Protein AF-A0A8T0DH84-F1 (afdb_monomer_lite)

Sequence (172 aa):
MTSEPSDFLNDPIVAAHVESFTDVHCSIFVPDGPVCSDHTEVYSSYQLMLRKLIDEFTGFDENSLEDFVCHHPRLESYETEYTWLQSLWNFDVFYRMMCRRNVELERIAFNLLEKHMSFHARKQASLIQPLATDAISDTVVEEQQHEVDVTEHASSSQRSQLGAVSFLLISE

Radius of gyration: 35.29 Å; chains: 1; bounding box: 49×52×104 Å

Secondary structure (DSSP, 8-state):
----HHHHHT-HHHHHHHHHHHHHHGGG--TT----HHHHHHHHHHHHHHHHHHHHHH---HHHHHHHHHT-TTTTSTTSTTHHHHHTT-HHHHHHHHHHHHHHHHHHHHHHHHHHHHHHHHHHHHHHSSSSSSS-------------------------------------

Structure (mmCIF, N/CA/C/O backbone):
data_AF-A0A8T0DH84-F1
#
_entry.id   AF-A0A8T0DH84-F1
#
loop_
_atom_site.group_PDB
_atom_site.id
_atom_site.type_symbol
_atom_site.label_atom_id
_atom_site.label_alt_id
_atom_site.label_comp_id
_atom_site.label_asym_id
_atom_site.label_entity_id
_atom_site.label_seq_id
_atom_site.pdbx_PDB_ins_code
_atom_site.Cartn_x
_atom_site.Cartn_y
_atom_site.Cartn_z
_atom_site.occupancy
_atom_site.B_iso_or_equiv
_atom_site.auth_seq_id
_atom_site.auth_comp_id
_atom_site.auth_asym_id
_atom_site.auth_atom_id
_atom_site.pdbx_PDB_model_num
ATOM 1 N N . MET A 1 1 ? 24.061 10.761 -8.230 1.00 42.19 1 MET A N 1
ATOM 2 C CA . MET A 1 1 ? 25.115 9.815 -7.792 1.00 42.19 1 MET A CA 1
ATOM 3 C C . MET A 1 1 ? 24.556 8.427 -8.019 1.00 42.19 1 MET 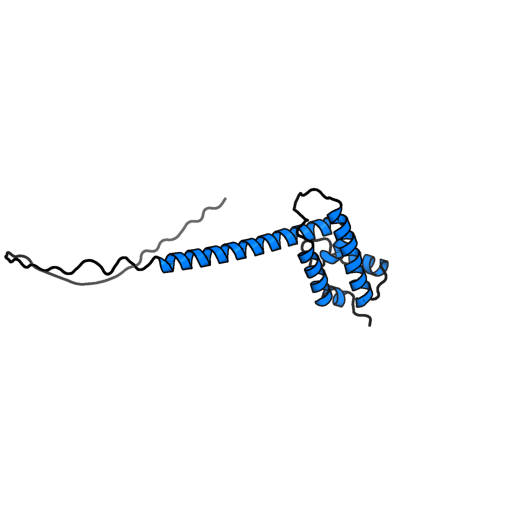A C 1
ATOM 5 O O . MET A 1 1 ? 23.360 8.284 -7.836 1.00 42.19 1 MET A O 1
ATOM 9 N N . THR A 1 2 ? 25.354 7.448 -8.435 1.00 47.78 2 THR A N 1
ATOM 10 C CA . THR A 1 2 ? 24.892 6.055 -8.528 1.00 47.78 2 THR A CA 1
ATOM 11 C C . THR A 1 2 ? 25.100 5.374 -7.179 1.00 47.78 2 THR A C 1
ATOM 13 O O . THR A 1 2 ? 26.203 4.908 -6.890 1.00 47.78 2 THR A O 1
ATOM 16 N N . SER A 1 3 ? 24.063 5.389 -6.347 1.00 58.91 3 SER A N 1
ATOM 17 C CA . SER A 1 3 ? 23.867 4.431 -5.253 1.00 58.91 3 SER A CA 1
ATOM 18 C C . SER A 1 3 ? 23.801 3.007 -5.818 1.00 58.91 3 SER A C 1
ATOM 20 O O . SER A 1 3 ? 23.474 2.815 -6.993 1.00 58.91 3 SER A O 1
ATOM 22 N N . GLU A 1 4 ? 24.083 1.998 -4.997 1.00 65.12 4 GLU A N 1
ATOM 23 C CA . GLU A 1 4 ? 23.717 0.628 -5.360 1.00 65.12 4 GLU A CA 1
ATOM 24 C C . GLU A 1 4 ? 22.187 0.461 -5.233 1.00 65.12 4 GLU A C 1
ATOM 26 O O . GLU A 1 4 ? 21.566 1.122 -4.396 1.00 65.12 4 GLU A O 1
ATOM 31 N N . PRO A 1 5 ? 21.536 -0.423 -6.016 1.00 66.50 5 PRO A N 1
ATOM 32 C CA . PRO A 1 5 ? 20.095 -0.674 -5.885 1.00 66.50 5 PRO A CA 1
ATOM 33 C C . PRO A 1 5 ? 19.655 -1.035 -4.454 1.00 66.50 5 PRO A C 1
ATOM 35 O O . PRO A 1 5 ? 18.545 -0.722 -4.027 1.00 66.50 5 PRO A O 1
ATOM 38 N N . SER A 1 6 ? 20.549 -1.680 -3.699 1.00 69.81 6 SER A N 1
ATOM 39 C CA . SER A 1 6 ? 20.390 -2.008 -2.283 1.00 69.81 6 SER A CA 1
ATOM 40 C C . SER A 1 6 ? 20.275 -0.786 -1.372 1.00 69.81 6 SER A C 1
ATOM 42 O O . SER A 1 6 ? 19.607 -0.889 -0.347 1.00 69.81 6 SER A O 1
ATOM 44 N N . ASP A 1 7 ? 20.866 0.358 -1.727 1.00 77.00 7 ASP A N 1
ATOM 45 C CA . ASP A 1 7 ? 20.743 1.586 -0.935 1.00 77.00 7 ASP A CA 1
ATOM 46 C C . ASP A 1 7 ? 19.298 2.098 -0.995 1.00 77.00 7 ASP A C 1
ATOM 48 O O . ASP A 1 7 ? 18.692 2.356 0.039 1.00 77.00 7 ASP A O 1
ATOM 52 N N . PHE A 1 8 ? 18.708 2.142 -2.199 1.00 77.94 8 PHE A N 1
ATOM 53 C CA . PHE A 1 8 ? 17.304 2.517 -2.415 1.00 77.94 8 PHE A CA 1
ATOM 54 C C . PHE A 1 8 ? 16.332 1.580 -1.684 1.00 77.94 8 PHE A C 1
ATOM 56 O O . PHE A 1 8 ? 15.392 2.042 -1.041 1.00 77.94 8 PHE A O 1
ATOM 63 N N . LEU A 1 9 ? 16.579 0.266 -1.735 1.00 76.94 9 LEU A N 1
ATOM 64 C CA . LEU A 1 9 ? 15.760 -0.733 -1.037 1.00 76.94 9 LEU A CA 1
ATOM 65 C C . LEU A 1 9 ? 15.757 -0.588 0.494 1.00 76.94 9 LEU A C 1
ATOM 67 O O . LEU A 1 9 ? 14.825 -1.067 1.136 1.00 76.94 9 LEU A O 1
ATOM 71 N N . ASN A 1 10 ? 16.786 0.039 1.071 1.00 78.62 10 ASN A N 1
ATOM 72 C CA . ASN A 1 10 ? 16.938 0.241 2.514 1.00 78.62 10 ASN A CA 1
ATOM 73 C C . ASN A 1 10 ? 16.785 1.718 2.926 1.00 78.62 10 ASN A C 1
ATOM 75 O O . ASN A 1 10 ? 17.043 2.060 4.083 1.00 78.62 10 ASN A O 1
ATOM 79 N N . ASP A 1 11 ? 16.385 2.604 2.008 1.00 84.00 11 ASP A N 1
ATOM 80 C CA . ASP A 1 11 ? 16.308 4.032 2.292 1.00 84.00 11 ASP A CA 1
ATOM 81 C C . ASP A 1 11 ? 15.067 4.373 3.153 1.00 84.00 11 ASP A C 1
ATOM 83 O O . ASP A 1 11 ? 13.930 4.047 2.786 1.00 84.00 11 ASP A O 1
ATOM 87 N N . PRO A 1 12 ? 15.242 5.054 4.304 1.00 85.25 12 PRO A N 1
ATOM 88 C CA . PRO A 1 12 ? 14.145 5.335 5.226 1.00 85.25 12 PRO A CA 1
ATOM 89 C C . PRO A 1 12 ? 13.147 6.372 4.691 1.00 85.25 12 PRO A C 1
ATOM 91 O O . PRO A 1 12 ? 12.012 6.411 5.162 1.00 85.25 12 PRO A O 1
ATOM 94 N N . ILE A 1 13 ? 13.530 7.211 3.723 1.00 87.19 13 ILE A N 1
ATOM 95 C CA . ILE A 1 13 ? 12.629 8.160 3.059 1.00 87.19 13 ILE A CA 1
ATOM 96 C C . ILE A 1 13 ? 11.709 7.394 2.107 1.00 87.19 13 ILE A C 1
ATOM 98 O O . ILE A 1 13 ? 10.505 7.653 2.096 1.00 87.19 13 ILE A O 1
ATOM 102 N N . VAL A 1 14 ? 12.246 6.429 1.353 1.00 87.06 14 VAL A N 1
ATOM 103 C CA . VAL A 1 14 ? 11.462 5.555 0.463 1.00 87.06 14 VAL A CA 1
ATOM 104 C C . VAL A 1 14 ? 10.463 4.729 1.275 1.00 87.06 14 VAL A C 1
ATOM 106 O O . VAL A 1 14 ? 9.264 4.765 0.989 1.00 87.06 14 VAL A O 1
ATOM 109 N N . ALA A 1 15 ? 10.927 4.075 2.346 1.00 86.69 15 ALA A N 1
ATOM 110 C CA . ALA A 1 15 ? 10.067 3.324 3.261 1.00 86.69 15 ALA A CA 1
ATOM 111 C C . ALA A 1 15 ? 8.950 4.202 3.858 1.00 86.69 15 ALA A C 1
ATOM 113 O O . ALA A 1 15 ? 7.776 3.846 3.768 1.00 86.69 15 ALA A O 1
ATOM 114 N N . ALA A 1 16 ? 9.281 5.390 4.379 1.00 90.38 16 ALA A N 1
ATOM 115 C CA . ALA A 1 16 ? 8.299 6.294 4.980 1.00 90.38 16 ALA A CA 1
ATOM 116 C C . ALA A 1 16 ? 7.241 6.810 3.983 1.00 90.38 16 ALA A C 1
ATOM 118 O O . ALA A 1 16 ? 6.090 7.012 4.372 1.00 90.38 16 ALA A O 1
ATOM 119 N N . HIS A 1 17 ? 7.586 7.009 2.704 1.00 92.75 17 HIS A N 1
ATOM 120 C CA . HIS A 1 17 ? 6.600 7.373 1.677 1.00 92.75 17 HIS A CA 1
ATOM 121 C C . HIS A 1 17 ? 5.652 6.215 1.353 1.00 92.75 17 HIS A C 1
ATOM 123 O O . HIS A 1 17 ? 4.448 6.440 1.221 1.00 92.75 17 HIS A O 1
ATOM 129 N N . VAL A 1 18 ? 6.170 4.985 1.262 1.00 92.50 18 VAL A N 1
ATOM 130 C CA . VAL A 1 18 ? 5.349 3.782 1.065 1.00 92.50 18 VAL A CA 1
ATOM 131 C C . VAL A 1 18 ? 4.405 3.579 2.251 1.00 92.50 18 VAL A C 1
ATOM 133 O O . VAL A 1 18 ? 3.198 3.485 2.040 1.00 92.50 18 VAL A O 1
ATOM 136 N N . GLU A 1 19 ? 4.918 3.582 3.485 1.00 93.25 19 GLU A N 1
ATOM 137 C CA . GLU A 1 19 ? 4.109 3.431 4.703 1.00 93.25 19 GLU A CA 1
ATOM 138 C C . GLU A 1 19 ? 3.017 4.507 4.789 1.00 93.25 19 GLU A C 1
ATOM 140 O O . GLU A 1 19 ? 1.834 4.178 4.892 1.00 93.25 19 GLU A O 1
ATOM 145 N N . SER A 1 20 ? 3.387 5.785 4.641 1.00 95.88 20 SER A N 1
ATOM 146 C CA . SER A 1 20 ? 2.457 6.923 4.670 1.00 95.88 20 SER A CA 1
ATOM 147 C C . SER A 1 20 ? 1.360 6.819 3.602 1.00 95.88 20 SER A C 1
ATOM 149 O O . SER A 1 20 ? 0.187 7.067 3.890 1.00 95.88 20 SER A O 1
ATOM 151 N N . PHE A 1 21 ? 1.700 6.380 2.383 1.00 97.56 21 PHE A N 1
ATOM 152 C CA . PHE A 1 21 ? 0.702 6.122 1.345 1.00 97.56 21 PHE A CA 1
ATOM 153 C C . PHE A 1 21 ? -0.250 4.988 1.750 1.00 97.56 21 PHE A C 1
ATOM 155 O O . PHE A 1 21 ? -1.467 5.125 1.594 1.00 97.56 21 PHE A O 1
ATOM 162 N N . THR A 1 22 ? 0.273 3.876 2.283 1.00 96.12 22 THR A N 1
ATOM 163 C CA . THR A 1 22 ? -0.582 2.764 2.721 1.00 96.12 22 THR A CA 1
ATOM 164 C C . THR A 1 22 ? -1.519 3.181 3.856 1.00 96.12 22 THR A C 1
ATOM 166 O O . THR A 1 22 ? -2.706 2.878 3.777 1.00 96.12 22 THR A O 1
ATOM 169 N N . ASP A 1 23 ? -1.049 3.956 4.839 1.00 97.00 23 ASP A N 1
ATOM 170 C CA . ASP A 1 23 ? -1.843 4.404 5.994 1.00 97.00 23 ASP A CA 1
ATOM 171 C C . ASP A 1 23 ? -3.015 5.312 5.607 1.00 97.00 23 ASP A C 1
ATOM 173 O O . ASP A 1 23 ? -4.100 5.212 6.181 1.00 97.00 23 ASP A O 1
ATOM 177 N N . VAL A 1 24 ? -2.817 6.193 4.623 1.00 97.94 24 VAL A N 1
ATOM 178 C CA . VAL A 1 24 ? -3.863 7.113 4.148 1.00 97.94 24 VAL A CA 1
ATOM 179 C C . VAL A 1 24 ? -4.935 6.385 3.331 1.00 97.94 24 VAL A C 1
ATOM 181 O O . VAL A 1 24 ? -6.106 6.766 3.381 1.00 97.94 24 VAL A O 1
ATOM 184 N N . HIS A 1 25 ? -4.558 5.345 2.581 1.00 98.12 25 HIS A N 1
ATOM 185 C CA . HIS A 1 25 ? -5.419 4.751 1.554 1.00 98.12 25 HIS A CA 1
ATOM 186 C C . HIS A 1 25 ? -5.910 3.321 1.841 1.00 98.12 25 HIS A C 1
ATOM 188 O O . HIS A 1 25 ? -6.783 2.840 1.119 1.00 98.12 25 HIS A O 1
ATOM 194 N N . CYS A 1 26 ? -5.408 2.618 2.864 1.00 97.25 26 CYS A N 1
ATOM 195 C CA . CYS A 1 26 ? -5.770 1.213 3.104 1.00 97.25 26 CYS A CA 1
ATOM 196 C C . CYS A 1 26 ? -7.223 0.989 3.544 1.00 97.25 26 CYS A C 1
ATOM 198 O O . CYS A 1 26 ? -7.729 -0.115 3.378 1.00 97.25 26 CYS A O 1
ATOM 200 N N . SER A 1 27 ? -7.906 2.006 4.074 1.00 97.31 27 SER A N 1
ATOM 201 C CA . SER A 1 27 ? -9.221 1.881 4.728 1.00 97.31 27 SER A CA 1
ATOM 202 C C . SER A 1 27 ? -10.344 1.310 3.851 1.00 97.31 27 SER A C 1
ATOM 204 O O . SER A 1 27 ? -11.277 0.713 4.385 1.00 97.31 27 SER A O 1
ATOM 206 N N . ILE A 1 28 ? -10.254 1.447 2.523 1.00 97.19 28 ILE A N 1
ATOM 207 C CA . ILE A 1 28 ? -11.220 0.861 1.574 1.00 97.19 28 ILE A CA 1
ATOM 208 C C . ILE A 1 28 ? -10.922 -0.610 1.225 1.00 97.19 28 ILE A C 1
ATOM 210 O O . ILE A 1 28 ? -11.801 -1.310 0.733 1.00 97.19 28 ILE A O 1
ATOM 214 N N . PHE A 1 29 ? -9.701 -1.089 1.485 1.00 97.38 29 PHE A N 1
ATOM 215 C CA . PHE A 1 29 ? -9.234 -2.422 1.100 1.00 97.38 29 PHE A CA 1
ATOM 216 C C . PHE A 1 29 ? -9.575 -3.434 2.198 1.00 97.38 29 PHE A C 1
ATOM 218 O O . PHE A 1 29 ? -8.978 -3.427 3.278 1.00 97.38 29 PHE A O 1
ATOM 225 N N . VAL A 1 30 ? -10.540 -4.311 1.923 1.00 95.44 30 VAL A N 1
ATOM 226 C CA . VAL A 1 30 ? -11.063 -5.298 2.880 1.00 95.44 30 VAL A CA 1
ATOM 227 C C . VAL A 1 30 ? -10.758 -6.715 2.373 1.00 95.44 30 VAL A C 1
ATOM 229 O O . VAL A 1 30 ? -11.019 -6.991 1.200 1.00 95.44 30 VAL A O 1
ATOM 232 N N . PRO A 1 31 ? -10.239 -7.634 3.216 1.00 92.56 31 PRO A N 1
ATOM 233 C CA . PRO A 1 31 ? -10.079 -9.042 2.850 1.00 92.56 31 PRO A CA 1
ATOM 234 C C . PRO A 1 31 ? -11.378 -9.642 2.295 1.00 92.56 31 PRO A C 1
ATOM 236 O O . PRO A 1 31 ? -12.452 -9.412 2.846 1.00 92.56 31 PRO A O 1
ATOM 239 N N . ASP A 1 32 ? -11.269 -10.387 1.193 1.00 89.88 32 ASP A N 1
ATOM 240 C CA . ASP A 1 32 ? -12.390 -10.984 0.446 1.00 89.88 32 ASP A CA 1
ATOM 241 C C . ASP A 1 32 ? -13.479 -9.982 -0.021 1.00 89.88 32 ASP A C 1
ATOM 243 O O . ASP A 1 32 ? -14.581 -10.373 -0.415 1.00 89.88 32 ASP A O 1
ATOM 247 N N . GLY A 1 33 ? -13.169 -8.679 -0.011 1.00 88.88 33 GLY A N 1
ATOM 248 C CA . GLY A 1 33 ? -14.046 -7.604 -0.467 1.00 88.88 33 GLY A CA 1
ATOM 249 C C . GLY A 1 33 ? -14.137 -7.476 -1.999 1.00 88.88 33 GLY A C 1
ATOM 250 O O . GLY A 1 33 ? -13.246 -7.912 -2.731 1.00 88.88 33 GLY A O 1
ATOM 251 N N . PRO A 1 34 ? -15.211 -6.857 -2.526 1.00 91.75 34 PRO A N 1
ATOM 252 C CA . PRO A 1 34 ? -15.372 -6.644 -3.961 1.00 91.75 34 PRO A CA 1
ATOM 253 C C . PRO A 1 34 ? -14.441 -5.535 -4.477 1.00 91.75 34 PRO A C 1
ATOM 255 O O . PRO A 1 34 ? -14.457 -4.406 -3.984 1.00 91.75 34 PRO A O 1
ATOM 258 N N . VAL A 1 35 ? -13.681 -5.820 -5.537 1.00 94.31 35 VAL A N 1
ATOM 259 C CA . VAL A 1 35 ? -12.815 -4.824 -6.186 1.00 94.31 35 VAL A CA 1
ATOM 260 C C . VAL A 1 35 ? -13.655 -3.831 -7.004 1.00 94.31 35 VAL A C 1
ATOM 262 O O . VAL A 1 35 ? -14.105 -4.138 -8.106 1.00 94.31 35 VAL A O 1
ATOM 265 N N . CYS A 1 36 ? -13.863 -2.626 -6.466 1.00 93.38 36 CYS A N 1
ATOM 266 C CA . CYS A 1 36 ? -14.404 -1.468 -7.189 1.00 93.38 36 CYS A CA 1
ATOM 267 C C . CYS A 1 36 ? -13.317 -0.620 -7.889 1.00 93.38 36 CYS A C 1
ATOM 269 O O . CYS A 1 36 ? -12.118 -0.848 -7.704 1.00 93.38 36 CYS A O 1
ATOM 271 N N . SER A 1 37 ? -13.766 0.389 -8.648 1.00 95.75 37 SER A N 1
ATOM 272 C CA . SER A 1 37 ? -12.971 1.446 -9.301 1.00 95.75 37 SER A CA 1
ATOM 273 C C . SER A 1 37 ? -11.906 2.063 -8.401 1.00 95.75 37 SER A C 1
ATOM 275 O O . SER A 1 37 ? -10.754 2.210 -8.802 1.00 95.75 37 SER A O 1
ATOM 277 N N . ASP A 1 38 ? -12.282 2.384 -7.172 1.00 97.38 38 ASP A N 1
ATOM 278 C CA . ASP A 1 38 ? -11.537 3.254 -6.268 1.00 97.38 38 ASP A CA 1
ATOM 279 C C . ASP A 1 38 ? -10.188 2.614 -5.892 1.00 97.38 38 ASP A C 1
ATOM 281 O O . ASP A 1 38 ? -9.158 3.285 -5.844 1.00 97.38 38 ASP A O 1
ATOM 285 N N . HIS A 1 39 ? -10.149 1.282 -5.760 1.00 97.69 39 HIS A N 1
ATOM 286 C CA . HIS A 1 39 ? -8.906 0.526 -5.578 1.00 97.69 39 HIS A CA 1
ATOM 287 C C . HIS A 1 39 ? -7.942 0.673 -6.763 1.00 97.69 39 HIS A C 1
ATOM 289 O O . HIS A 1 39 ? -6.728 0.682 -6.568 1.00 97.69 39 HIS A O 1
ATOM 295 N N . THR A 1 40 ? -8.463 0.777 -7.991 1.00 96.44 40 THR A N 1
ATOM 296 C CA . THR A 1 40 ? -7.655 0.929 -9.213 1.00 96.44 40 THR A CA 1
ATOM 297 C C . THR A 1 40 ? -7.168 2.367 -9.409 1.00 96.44 40 THR A C 1
ATOM 299 O O . THR A 1 40 ? -6.061 2.572 -9.907 1.00 96.44 40 THR A O 1
ATOM 302 N N . GLU A 1 41 ? -7.920 3.364 -8.933 1.00 98.00 41 GLU A N 1
ATOM 303 C CA . GLU A 1 41 ? -7.476 4.765 -8.883 1.00 98.00 41 GLU A CA 1
ATOM 304 C C . GLU A 1 41 ? -6.366 4.965 -7.840 1.00 98.00 41 GLU A C 1
ATOM 306 O O . GLU A 1 41 ? -5.328 5.570 -8.130 1.00 98.00 41 GLU A O 1
ATOM 311 N N . VAL A 1 42 ? -6.529 4.380 -6.646 1.00 98.38 42 VAL A N 1
ATOM 312 C CA . VAL A 1 42 ? -5.476 4.337 -5.622 1.00 98.38 42 VAL A CA 1
ATOM 313 C C . VAL A 1 42 ? -4.258 3.558 -6.130 1.00 98.38 42 VAL A C 1
ATOM 315 O O . VAL A 1 42 ? -3.136 4.019 -5.937 1.00 98.38 42 VAL A O 1
ATOM 318 N N . TYR A 1 43 ? -4.437 2.436 -6.836 1.00 98.06 43 TYR A N 1
ATOM 319 C CA . TYR A 1 43 ? -3.314 1.689 -7.413 1.00 98.06 43 TYR A CA 1
ATOM 320 C C . TYR A 1 43 ? -2.550 2.498 -8.468 1.00 98.06 43 TYR A C 1
ATOM 322 O O . TYR A 1 43 ? -1.329 2.602 -8.397 1.00 98.06 43 TYR A O 1
ATOM 330 N N . SER A 1 44 ? -3.258 3.161 -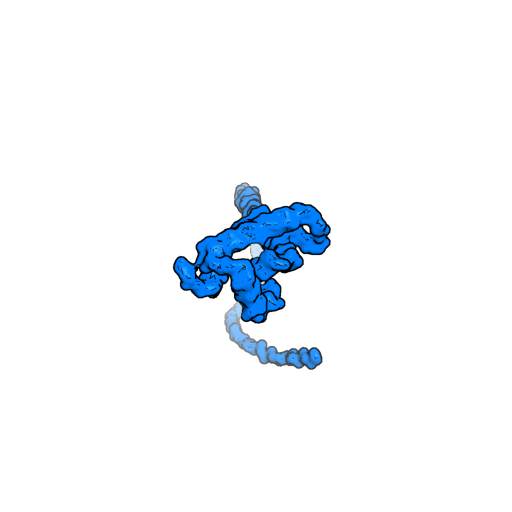9.384 1.00 97.50 44 SER A N 1
ATOM 331 C CA . SER A 1 44 ? -2.646 4.051 -10.384 1.00 97.50 44 SER A CA 1
ATOM 332 C C . SER A 1 44 ? -1.842 5.179 -9.717 1.00 97.50 44 SER A C 1
ATOM 334 O O . SER A 1 44 ? -0.746 5.533 -10.156 1.00 97.50 44 SER A O 1
ATOM 336 N N . SER A 1 45 ? -2.364 5.711 -8.606 1.00 97.94 45 SER A N 1
ATOM 337 C CA . SER A 1 45 ? -1.700 6.731 -7.786 1.00 97.94 45 SER A CA 1
ATOM 338 C C . SER A 1 45 ? -0.459 6.185 -7.066 1.00 97.94 45 SER A C 1
ATOM 340 O O . SER A 1 45 ? 0.564 6.866 -7.015 1.00 97.94 45 SER A O 1
ATOM 342 N N . TYR A 1 46 ? -0.520 4.946 -6.567 1.00 97.00 46 TYR A N 1
ATOM 343 C CA . TYR A 1 46 ? 0.605 4.238 -5.954 1.00 97.00 46 TYR A CA 1
ATOM 344 C C . TYR A 1 46 ? 1.740 3.995 -6.956 1.00 97.00 46 TYR A C 1
ATOM 346 O O . TYR A 1 46 ? 2.890 4.332 -6.675 1.00 97.00 46 TYR A O 1
ATOM 354 N N . GLN A 1 47 ? 1.421 3.478 -8.149 1.00 94.12 47 GLN A N 1
ATOM 355 C CA . GLN A 1 47 ? 2.404 3.244 -9.210 1.00 94.12 47 GLN A CA 1
ATOM 356 C C . GLN A 1 47 ? 3.114 4.548 -9.608 1.00 94.12 47 GLN A C 1
ATOM 358 O O . GLN A 1 47 ? 4.337 4.569 -9.744 1.00 94.12 47 GLN A O 1
ATOM 363 N N . LEU A 1 48 ? 2.368 5.653 -9.743 1.00 94.12 48 LEU A N 1
ATOM 364 C CA . LEU A 1 48 ? 2.922 6.974 -10.062 1.00 94.12 48 LEU A CA 1
ATOM 365 C C . LEU A 1 48 ? 3.784 7.558 -8.929 1.00 94.12 48 LEU A C 1
ATOM 367 O O . LEU A 1 48 ? 4.771 8.237 -9.207 1.00 94.12 48 LEU A O 1
ATOM 371 N N . MET A 1 49 ? 3.411 7.325 -7.669 1.00 94.56 49 MET A N 1
ATOM 372 C CA . MET A 1 49 ? 4.196 7.728 -6.499 1.00 94.56 49 MET A CA 1
ATOM 373 C C . MET A 1 49 ? 5.527 6.973 -6.459 1.00 94.56 49 MET A C 1
ATOM 375 O O . MET A 1 49 ? 6.583 7.599 -6.380 1.00 94.56 49 MET A O 1
ATOM 379 N N . LEU A 1 50 ? 5.487 5.644 -6.594 1.00 90.12 50 LEU A N 1
ATOM 380 C CA . LEU A 1 50 ? 6.678 4.818 -6.447 1.00 90.12 50 LEU A CA 1
ATOM 381 C C . LEU A 1 50 ? 7.673 5.031 -7.594 1.00 90.12 50 LEU A C 1
ATOM 383 O O . LEU A 1 50 ? 8.867 5.163 -7.337 1.00 90.12 50 LEU A O 1
ATOM 387 N N . ARG A 1 51 ? 7.188 5.149 -8.840 1.00 87.81 51 ARG A N 1
ATOM 388 C CA . ARG A 1 51 ? 8.028 5.455 -10.014 1.00 87.81 51 ARG A CA 1
ATOM 389 C C . ARG A 1 51 ? 8.835 6.739 -9.828 1.00 87.81 51 ARG A C 1
ATOM 391 O O . ARG A 1 51 ? 10.028 6.726 -10.080 1.00 87.81 51 ARG A O 1
ATOM 398 N N . LYS A 1 52 ? 8.237 7.800 -9.277 1.00 88.25 52 LYS A N 1
ATOM 399 C CA . LYS A 1 52 ? 8.968 9.045 -8.978 1.00 88.25 52 LYS A CA 1
ATOM 400 C C . LYS A 1 52 ? 10.076 8.850 -7.947 1.00 88.25 52 LYS A C 1
ATOM 402 O O . LYS A 1 52 ? 11.165 9.369 -8.146 1.00 88.25 52 LYS A O 1
ATOM 407 N N . LEU A 1 53 ? 9.830 8.084 -6.879 1.00 86.94 53 LEU A N 1
ATOM 408 C CA . LEU A 1 53 ? 10.879 7.768 -5.900 1.00 86.94 53 LEU A CA 1
ATOM 409 C C . LEU A 1 53 ? 12.029 6.986 -6.549 1.00 86.94 53 LEU A C 1
ATOM 411 O O . LEU A 1 53 ? 13.189 7.266 -6.270 1.00 86.94 53 LEU A O 1
ATOM 415 N N . ILE A 1 54 ? 11.721 6.044 -7.442 1.00 82.69 54 ILE A N 1
ATOM 416 C CA . ILE A 1 54 ? 12.727 5.298 -8.207 1.00 82.69 54 ILE A CA 1
ATOM 417 C C . ILE A 1 54 ? 13.533 6.245 -9.108 1.00 82.69 54 ILE A C 1
ATOM 419 O O . ILE A 1 54 ? 14.764 6.250 -9.027 1.00 82.69 54 ILE A O 1
ATOM 423 N N . ASP A 1 55 ? 12.858 7.068 -9.916 1.00 82.44 55 ASP A N 1
ATOM 424 C CA . ASP A 1 55 ? 13.473 8.038 -10.831 1.00 82.44 55 ASP A CA 1
ATOM 425 C C . ASP A 1 55 ? 14.403 9.009 -10.073 1.00 82.44 55 ASP A C 1
ATOM 427 O O . ASP A 1 55 ? 15.535 9.251 -10.495 1.00 82.44 55 ASP A O 1
ATOM 431 N N . GLU A 1 56 ? 13.943 9.538 -8.932 1.00 82.62 56 GLU A N 1
ATOM 432 C CA . GLU A 1 56 ? 14.660 10.524 -8.111 1.00 82.62 56 GLU A CA 1
ATOM 433 C C . GLU A 1 56 ? 15.874 9.936 -7.369 1.00 82.62 56 GLU A C 1
ATOM 435 O O . GLU A 1 56 ? 16.909 10.603 -7.281 1.00 82.62 56 GLU A O 1
ATOM 440 N N . PHE A 1 57 ? 15.782 8.706 -6.847 1.00 73.19 57 PHE A N 1
ATOM 441 C CA . PHE A 1 57 ? 16.860 8.087 -6.061 1.00 73.19 57 PHE A CA 1
ATOM 442 C C . PHE A 1 57 ? 17.877 7.303 -6.893 1.00 73.19 57 PHE A C 1
ATOM 444 O O . PHE A 1 57 ? 19.051 7.253 -6.522 1.00 73.19 57 PHE A O 1
ATOM 451 N N . THR A 1 58 ? 17.444 6.654 -7.977 1.00 70.81 58 THR A N 1
ATOM 452 C CA . THR A 1 58 ? 18.282 5.694 -8.719 1.00 70.81 58 THR A CA 1
ATOM 453 C C . THR A 1 58 ? 18.709 6.200 -10.092 1.00 70.81 58 THR A C 1
ATOM 455 O O . THR A 1 58 ? 19.824 5.918 -10.532 1.00 70.81 58 THR A O 1
ATOM 458 N N . GLY A 1 59 ? 17.838 6.948 -10.778 1.00 68.94 59 GLY A N 1
ATOM 459 C CA . GLY A 1 59 ? 18.005 7.261 -12.196 1.00 68.94 59 GLY A CA 1
ATOM 460 C C . GLY A 1 59 ? 17.986 6.032 -13.120 1.00 68.94 59 GLY A C 1
ATOM 461 O O . GLY A 1 59 ? 18.509 6.124 -14.232 1.00 68.94 59 GLY A O 1
ATOM 462 N N . PHE A 1 60 ?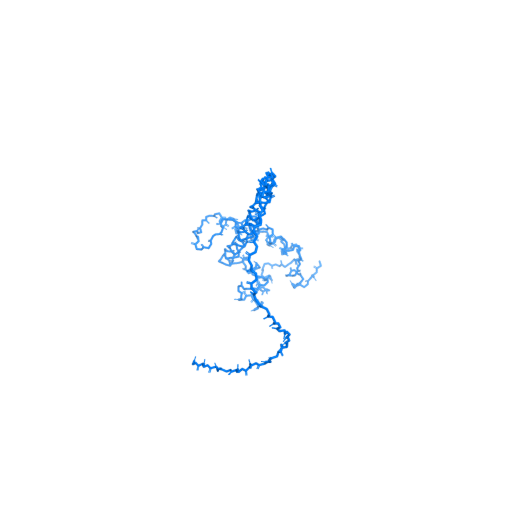 17.441 4.890 -12.678 1.00 69.38 60 PHE A N 1
ATOM 463 C CA . PHE A 1 60 ? 17.210 3.732 -13.545 1.00 69.38 60 PHE A CA 1
ATOM 464 C C . PHE A 1 60 ? 16.123 4.025 -14.581 1.00 69.38 60 PHE A C 1
ATOM 466 O O . PHE A 1 60 ? 15.188 4.778 -14.321 1.00 69.38 60 PHE A O 1
ATOM 473 N N . ASP A 1 61 ? 16.220 3.383 -15.747 1.00 69.94 61 ASP A N 1
ATOM 474 C CA . ASP A 1 61 ? 15.060 3.232 -16.621 1.00 69.94 61 ASP A CA 1
ATOM 475 C C . ASP A 1 61 ? 14.150 2.087 -16.142 1.00 69.94 61 ASP A C 1
ATOM 477 O O . ASP A 1 61 ? 14.544 1.223 -15.356 1.00 69.94 61 ASP A O 1
ATOM 481 N N . GLU A 1 62 ? 12.907 2.095 -16.624 1.00 65.50 62 GLU A N 1
ATOM 482 C CA . GLU A 1 62 ? 11.862 1.145 -16.227 1.00 65.50 62 GLU A CA 1
ATOM 483 C C . GLU A 1 62 ? 12.271 -0.322 -16.444 1.00 65.50 62 GLU A C 1
ATOM 485 O O . GLU A 1 62 ? 11.991 -1.162 -15.591 1.00 65.50 62 GLU A O 1
ATOM 490 N N . ASN A 1 63 ? 13.006 -0.616 -17.524 1.00 70.25 63 ASN A N 1
ATOM 491 C CA . ASN A 1 63 ? 13.483 -1.971 -17.815 1.00 70.25 63 ASN A CA 1
ATOM 492 C C . ASN A 1 63 ? 14.550 -2.405 -16.803 1.00 70.25 63 ASN A C 1
ATOM 494 O O . ASN A 1 63 ? 14.501 -3.520 -16.301 1.00 70.25 63 ASN A O 1
ATOM 498 N N . SER A 1 64 ? 15.491 -1.513 -16.477 1.00 71.81 64 SER A N 1
ATOM 499 C CA . SER A 1 64 ? 16.569 -1.770 -15.514 1.00 71.81 64 SER A CA 1
ATOM 500 C C . SER A 1 64 ? 16.030 -2.054 -14.108 1.00 71.81 64 SER A C 1
ATOM 502 O O . SER A 1 64 ? 16.590 -2.876 -13.380 1.00 71.81 64 SER A O 1
ATOM 504 N N . LEU A 1 65 ? 14.927 -1.401 -13.730 1.00 71.19 65 LEU A N 1
ATOM 505 C CA . LEU A 1 65 ? 14.216 -1.678 -12.485 1.00 71.19 65 LEU A CA 1
ATOM 506 C C . LEU A 1 65 ? 13.458 -3.015 -12.535 1.00 71.19 65 LEU A C 1
ATOM 508 O O . LEU A 1 65 ? 13.543 -3.789 -11.582 1.00 71.19 65 LEU A O 1
ATOM 512 N N . GLU A 1 66 ? 12.719 -3.290 -13.613 1.00 71.56 66 GLU A N 1
ATOM 513 C CA . GLU A 1 66 ? 11.977 -4.547 -13.771 1.00 71.56 66 GLU A CA 1
ATOM 514 C C . GLU A 1 66 ? 12.933 -5.750 -13.774 1.00 71.56 66 GLU A C 1
ATOM 516 O O . GLU A 1 66 ? 12.728 -6.694 -13.011 1.00 71.56 66 GLU A O 1
ATOM 521 N N . ASP A 1 67 ? 14.053 -5.665 -14.501 1.00 71.44 67 ASP A N 1
ATOM 522 C CA . ASP A 1 67 ? 15.133 -6.654 -14.450 1.00 71.44 67 ASP A CA 1
ATOM 523 C C . ASP A 1 67 ? 15.706 -6.795 -13.034 1.00 71.44 67 ASP A C 1
ATOM 525 O O . ASP A 1 67 ? 15.869 -7.920 -12.560 1.00 71.44 67 ASP A O 1
ATOM 529 N N . PHE A 1 68 ? 15.994 -5.695 -12.329 1.00 71.38 68 PHE A N 1
ATOM 530 C CA . PHE A 1 68 ? 16.516 -5.751 -10.958 1.00 71.38 68 PHE A CA 1
ATOM 531 C C . PHE A 1 68 ? 15.572 -6.507 -10.010 1.00 71.38 68 PHE A C 1
ATOM 533 O O . PHE A 1 68 ? 16.028 -7.340 -9.221 1.00 71.38 68 PHE A O 1
ATOM 540 N N . VAL A 1 69 ? 14.267 -6.251 -10.118 1.00 67.31 69 VAL A N 1
ATOM 541 C CA . VAL A 1 69 ? 13.210 -6.894 -9.328 1.00 67.31 69 VAL A CA 1
ATOM 542 C C . VAL A 1 69 ? 13.070 -8.368 -9.708 1.00 67.31 69 VAL A C 1
ATOM 544 O O . VAL A 1 69 ? 13.202 -9.234 -8.842 1.00 67.31 69 VAL A O 1
ATOM 547 N N . CYS A 1 70 ? 12.893 -8.689 -10.990 1.00 66.25 70 CYS A N 1
ATOM 548 C CA . CYS A 1 70 ? 12.749 -10.068 -11.463 1.00 66.25 70 CYS A CA 1
ATOM 549 C C . CYS A 1 70 ? 13.983 -10.941 -11.176 1.00 66.25 70 CYS A C 1
ATOM 551 O O . CYS A 1 70 ? 13.837 -12.134 -10.911 1.00 66.25 70 CYS A O 1
ATOM 553 N N . HIS A 1 71 ? 15.188 -10.364 -11.158 1.00 65.44 71 HIS A N 1
ATOM 554 C CA . HIS A 1 71 ? 16.428 -11.077 -10.834 1.00 65.44 71 HIS A CA 1
ATOM 555 C C . HIS A 1 71 ? 16.780 -11.085 -9.333 1.00 65.44 71 HIS A C 1
ATOM 557 O O . HIS A 1 71 ? 17.841 -11.593 -8.963 1.00 65.44 71 HIS A O 1
ATOM 563 N N . HIS A 1 72 ? 15.898 -10.601 -8.448 1.00 63.88 72 HIS A N 1
ATOM 564 C CA . HIS A 1 72 ? 16.002 -10.806 -6.999 1.00 63.88 72 HIS A CA 1
ATOM 565 C C . HIS A 1 72 ? 15.098 -11.970 -6.541 1.00 63.88 72 HIS A C 1
ATOM 567 O O . HIS A 1 72 ? 13.969 -11.747 -6.106 1.00 63.88 72 HIS A O 1
ATOM 573 N N . PRO A 1 73 ? 15.581 -13.233 -6.509 1.00 49.69 73 PRO A N 1
ATOM 574 C CA . PRO A 1 73 ? 14.768 -14.407 -6.146 1.00 49.69 73 PRO A CA 1
ATOM 575 C C . PRO A 1 73 ? 14.311 -14.437 -4.675 1.00 49.69 73 PRO A C 1
ATOM 577 O O . PRO A 1 73 ? 13.663 -15.383 -4.237 1.00 49.69 73 PRO A O 1
ATOM 580 N N . ARG A 1 74 ? 14.623 -13.400 -3.886 1.00 50.75 74 ARG A N 1
ATOM 581 C CA . ARG A 1 74 ? 14.013 -13.175 -2.570 1.00 50.75 74 ARG A CA 1
ATOM 582 C C . ARG A 1 74 ? 12.588 -12.618 -2.656 1.00 50.75 74 ARG A C 1
ATOM 584 O O . ARG A 1 74 ? 11.966 -12.498 -1.613 1.00 50.75 74 ARG A O 1
ATOM 591 N N . LEU A 1 75 ? 12.068 -12.280 -3.839 1.00 50.62 75 LEU A N 1
ATOM 592 C CA . LEU A 1 75 ? 10.752 -11.647 -3.987 1.00 50.62 75 LEU A CA 1
ATOM 593 C C . LEU A 1 75 ? 9.566 -12.621 -4.120 1.00 50.62 75 LEU A C 1
ATOM 595 O O . LEU A 1 75 ? 8.427 -12.192 -3.999 1.00 50.62 75 LEU A O 1
ATOM 599 N N . GLU A 1 76 ? 9.783 -13.928 -4.298 1.00 41.66 76 GLU A N 1
ATOM 600 C CA . GLU A 1 76 ? 8.668 -14.891 -4.426 1.00 41.66 76 GLU A CA 1
ATOM 601 C C . GLU A 1 76 ? 7.928 -15.179 -3.100 1.00 41.66 76 GLU A C 1
ATOM 603 O O . GLU A 1 76 ? 6.891 -15.842 -3.099 1.00 41.66 76 GLU A O 1
ATOM 608 N N . SER A 1 77 ? 8.422 -14.670 -1.962 1.00 49.38 77 SER A N 1
ATOM 609 C CA . SER A 1 77 ? 7.717 -14.737 -0.676 1.00 49.38 77 SER A CA 1
ATOM 610 C C . SER A 1 77 ? 6.964 -13.439 -0.366 1.00 49.38 77 SER A C 1
ATOM 612 O O . SER A 1 77 ? 7.552 -12.358 -0.274 1.00 49.38 77 SER A O 1
ATOM 614 N N . TYR A 1 78 ? 5.665 -13.578 -0.084 1.00 49.00 78 TYR A N 1
ATOM 615 C CA . TYR A 1 78 ? 4.764 -12.513 0.383 1.00 49.00 78 TYR A CA 1
ATOM 616 C C . TYR A 1 78 ? 5.059 -12.009 1.817 1.00 49.00 78 TYR A C 1
ATOM 618 O O . TYR A 1 78 ? 4.307 -11.199 2.364 1.00 49.00 78 TYR A O 1
ATOM 626 N N . GLU A 1 79 ? 6.129 -12.498 2.450 1.00 50.28 79 GLU A N 1
ATOM 627 C CA . GLU A 1 79 ? 6.598 -12.068 3.774 1.00 50.28 79 GLU A CA 1
ATOM 628 C C . GLU A 1 79 ? 7.856 -11.182 3.703 1.00 50.28 79 GLU A C 1
ATOM 630 O O . GLU A 1 79 ? 8.487 -10.918 4.724 1.00 50.28 79 GLU A O 1
ATOM 635 N N . THR A 1 80 ? 8.250 -10.733 2.508 1.00 58.25 80 THR A N 1
ATOM 636 C CA . THR A 1 80 ? 9.550 -10.084 2.280 1.00 58.25 80 THR A CA 1
ATOM 637 C C . THR A 1 80 ? 9.508 -8.560 2.377 1.00 58.25 80 THR A C 1
ATOM 639 O O . THR A 1 80 ? 8.512 -7.915 2.042 1.00 58.25 80 THR A O 1
ATOM 642 N N . GLU A 1 81 ? 10.639 -7.981 2.792 1.00 64.56 81 GLU A N 1
ATOM 643 C CA . GLU A 1 81 ? 10.867 -6.541 3.033 1.00 64.56 81 GLU A CA 1
ATOM 64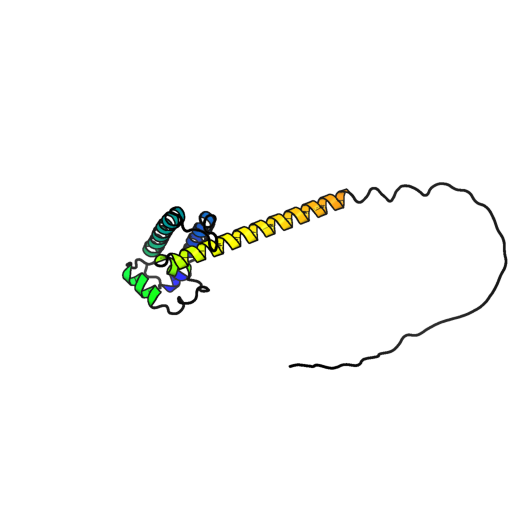4 C C . GLU A 1 81 ? 10.563 -5.649 1.813 1.00 64.56 81 GLU A C 1
ATOM 646 O O . GLU A 1 81 ? 10.349 -4.449 1.956 1.00 64.56 81 GLU A O 1
ATOM 651 N N . TYR A 1 82 ? 10.484 -6.242 0.618 1.00 75.31 82 TYR A N 1
ATOM 652 C CA . TYR A 1 82 ? 10.294 -5.565 -0.667 1.00 75.31 82 TYR A CA 1
ATOM 653 C C . TYR A 1 82 ? 8.953 -5.917 -1.342 1.00 75.31 82 TYR A C 1
ATOM 655 O O . TYR A 1 82 ? 8.785 -5.705 -2.544 1.00 75.31 82 TYR A O 1
ATOM 663 N N . THR A 1 83 ? 7.979 -6.439 -0.583 1.00 81.38 83 THR A N 1
ATOM 664 C CA . THR A 1 83 ? 6.609 -6.728 -1.070 1.00 81.38 83 THR A CA 1
ATOM 665 C C . THR A 1 83 ? 5.947 -5.488 -1.695 1.00 81.38 83 THR A C 1
ATOM 667 O O . THR A 1 83 ? 5.189 -5.599 -2.658 1.00 81.38 83 THR A O 1
ATOM 670 N N . TRP A 1 84 ? 6.289 -4.290 -1.207 1.00 87.81 84 TRP A N 1
ATOM 671 C CA . TRP A 1 84 ? 5.871 -3.019 -1.800 1.00 87.81 84 TRP A CA 1
ATOM 672 C C . TRP A 1 84 ? 6.375 -2.856 -3.240 1.00 87.81 84 TRP A C 1
ATOM 674 O O . TRP A 1 84 ? 5.578 -2.588 -4.136 1.00 87.81 84 TRP A O 1
ATOM 684 N N . LEU A 1 85 ? 7.662 -3.105 -3.499 1.00 86.50 85 LEU A N 1
ATOM 685 C CA . LEU A 1 85 ? 8.248 -2.937 -4.828 1.00 86.50 85 LEU A CA 1
ATOM 686 C C . LEU A 1 85 ? 7.660 -3.932 -5.837 1.00 86.50 85 LEU A C 1
ATOM 688 O O . LEU A 1 85 ? 7.312 -3.536 -6.943 1.00 86.50 85 LEU A O 1
ATOM 692 N N . GLN A 1 86 ? 7.439 -5.189 -5.436 1.00 83.25 86 GLN A N 1
ATOM 693 C CA . GLN A 1 86 ? 6.724 -6.183 -6.259 1.00 83.25 86 GLN A CA 1
ATOM 694 C C . GLN A 1 86 ? 5.332 -5.694 -6.687 1.00 83.25 86 GLN A C 1
ATOM 696 O O . GLN A 1 86 ? 4.875 -5.955 -7.802 1.00 83.25 86 GLN A O 1
ATOM 701 N N . SER A 1 87 ? 4.642 -4.986 -5.789 1.00 89.50 87 SER A N 1
ATOM 702 C CA . SER A 1 87 ? 3.268 -4.543 -6.007 1.00 89.50 87 SER A CA 1
ATOM 703 C C . SER A 1 87 ? 3.135 -3.522 -7.147 1.00 89.50 87 SER A C 1
ATOM 705 O O . SER A 1 87 ? 2.068 -3.427 -7.750 1.00 89.50 87 SER A O 1
ATOM 707 N N . LEU A 1 88 ? 4.228 -2.850 -7.539 1.00 89.62 88 LEU A N 1
ATOM 708 C CA . LEU A 1 88 ? 4.287 -1.916 -8.672 1.00 89.62 88 LEU A CA 1
ATOM 709 C C . LEU A 1 88 ? 3.786 -2.518 -9.999 1.00 89.62 88 LEU A C 1
ATOM 711 O O . LEU A 1 88 ? 3.167 -1.797 -10.781 1.00 89.62 88 LEU A O 1
ATOM 715 N N . TRP A 1 89 ? 3.985 -3.821 -10.225 1.00 87.75 89 TRP A N 1
ATOM 716 C CA . TRP A 1 89 ? 3.499 -4.544 -11.415 1.00 87.75 89 TRP A CA 1
ATOM 717 C C . TRP A 1 89 ? 2.364 -5.538 -11.116 1.00 87.75 89 TRP A C 1
ATOM 719 O O . TRP A 1 89 ? 1.794 -6.113 -12.042 1.00 87.75 89 TRP A O 1
ATOM 729 N N . ASN A 1 90 ? 2.030 -5.776 -9.841 1.00 88.69 90 ASN A N 1
ATOM 730 C CA . ASN A 1 90 ? 1.062 -6.797 -9.444 1.00 88.69 90 ASN A CA 1
ATOM 731 C C . ASN A 1 90 ? -0.034 -6.241 -8.516 1.00 88.69 90 ASN A C 1
ATOM 733 O O . ASN A 1 90 ? 0.171 -6.059 -7.312 1.00 88.69 90 ASN A O 1
ATOM 737 N N . PHE A 1 91 ? -1.230 -6.038 -9.081 1.00 93.31 91 PHE A N 1
ATOM 738 C CA . PHE A 1 91 ? -2.400 -5.548 -8.347 1.00 93.31 91 PHE A CA 1
ATOM 739 C C . PHE A 1 91 ? -2.838 -6.484 -7.210 1.00 93.31 91 PHE A C 1
ATOM 741 O O . PHE A 1 91 ? -3.232 -5.996 -6.157 1.00 93.31 91 PHE A O 1
ATOM 748 N N . ASP A 1 92 ? -2.719 -7.807 -7.353 1.00 91.44 92 ASP A N 1
ATOM 749 C CA . ASP A 1 92 ? -3.116 -8.744 -6.292 1.00 91.44 92 ASP A CA 1
ATOM 750 C C . ASP A 1 92 ? -2.151 -8.700 -5.098 1.00 91.44 92 ASP A C 1
ATOM 752 O O . ASP A 1 92 ? -2.553 -8.953 -3.961 1.00 91.44 92 ASP A O 1
ATOM 756 N N . VAL A 1 93 ? -0.868 -8.398 -5.327 1.00 90.56 93 VAL A N 1
ATOM 757 C CA . VAL A 1 93 ? 0.105 -8.123 -4.255 1.00 90.56 93 VAL A CA 1
ATOM 758 C C . VAL A 1 93 ? -0.211 -6.781 -3.598 1.00 90.56 93 VAL A C 1
ATOM 760 O O . VAL A 1 93 ? -0.278 -6.712 -2.371 1.00 90.56 93 VAL A O 1
ATOM 763 N N . PHE A 1 94 ? -0.494 -5.745 -4.393 1.00 94.56 94 PHE A N 1
ATOM 764 C CA . PHE A 1 94 ? -0.898 -4.430 -3.890 1.00 94.56 94 PHE A CA 1
ATOM 765 C C . PHE A 1 94 ? -2.162 -4.507 -3.021 1.00 94.56 94 PHE A C 1
ATOM 767 O O . PHE A 1 94 ? -2.154 -4.068 -1.873 1.00 94.56 94 PHE A O 1
ATOM 774 N N . TYR A 1 95 ? -3.226 -5.139 -3.519 1.00 95.44 95 TYR A N 1
ATOM 775 C CA . TYR A 1 95 ? -4.497 -5.285 -2.812 1.00 95.44 95 TYR A CA 1
ATOM 776 C C . TYR A 1 95 ? -4.314 -6.012 -1.473 1.00 95.44 95 TYR A C 1
ATOM 778 O O . TYR A 1 95 ? -4.814 -5.557 -0.443 1.00 95.44 95 TYR A O 1
ATOM 786 N N . ARG A 1 96 ? -3.528 -7.101 -1.453 1.00 93.19 96 ARG A N 1
ATOM 787 C CA . ARG A 1 96 ? -3.198 -7.843 -0.222 1.00 93.19 96 ARG A CA 1
ATOM 788 C C . ARG A 1 96 ? -2.338 -7.031 0.750 1.00 93.19 96 ARG A C 1
ATOM 790 O O . ARG A 1 96 ? -2.580 -7.110 1.953 1.00 93.19 96 ARG A O 1
ATOM 797 N N . MET A 1 97 ? -1.387 -6.231 0.263 1.00 94.31 97 MET A N 1
ATOM 798 C CA . MET A 1 97 ? -0.598 -5.304 1.088 1.00 94.31 97 MET A CA 1
ATOM 799 C C . MET A 1 97 ? -1.500 -4.261 1.766 1.00 94.31 97 MET A C 1
ATOM 801 O O . MET A 1 97 ? -1.424 -4.085 2.983 1.00 94.31 97 MET A O 1
ATOM 805 N N . MET A 1 98 ? -2.405 -3.636 1.007 1.00 96.69 98 MET A N 1
ATOM 806 C CA . MET A 1 98 ? -3.353 -2.650 1.536 1.00 96.69 98 MET A CA 1
ATOM 807 C C . MET A 1 98 ? -4.319 -3.282 2.552 1.00 96.69 98 MET A C 1
ATOM 809 O O . MET A 1 98 ? -4.461 -2.759 3.655 1.00 96.69 98 MET A O 1
ATOM 813 N N . CYS A 1 99 ? -4.901 -4.451 2.254 1.00 95.56 99 CYS A N 1
ATOM 814 C CA . CYS A 1 99 ? -5.750 -5.190 3.202 1.00 95.56 99 CYS A CA 1
ATOM 815 C C . CYS A 1 99 ? -5.010 -5.537 4.504 1.00 95.56 99 CYS A C 1
ATOM 817 O O . CYS A 1 99 ? -5.551 -5.359 5.596 1.00 95.56 99 CYS A O 1
ATOM 819 N N . ARG A 1 100 ? -3.757 -6.011 4.406 1.00 94.38 100 ARG A N 1
ATOM 820 C CA . ARG A 1 100 ? -2.913 -6.335 5.568 1.00 94.38 100 ARG A CA 1
ATOM 821 C C . ARG A 1 100 ? -2.694 -5.108 6.452 1.00 94.38 100 ARG A C 1
ATOM 823 O O . ARG A 1 100 ? -2.771 -5.234 7.674 1.00 94.38 100 ARG A O 1
ATOM 830 N N . ARG A 1 101 ? -2.447 -3.936 5.855 1.00 95.44 101 ARG A N 1
ATOM 831 C CA . ARG A 1 101 ? -2.263 -2.694 6.614 1.00 95.44 101 ARG A CA 1
ATOM 832 C C . ARG A 1 101 ? -3.567 -2.188 7.232 1.00 95.44 101 ARG A C 1
ATOM 834 O O . ARG A 1 101 ? -3.546 -1.773 8.387 1.00 95.44 101 ARG A O 1
ATOM 841 N N . ASN A 1 102 ? -4.696 -2.314 6.533 1.00 97.25 102 ASN A N 1
ATOM 842 C CA . ASN A 1 102 ? -6.010 -1.950 7.069 1.00 97.25 102 ASN A CA 1
ATOM 843 C C . ASN A 1 102 ? -6.326 -2.725 8.360 1.00 97.25 102 ASN A C 1
ATOM 845 O O . ASN A 1 102 ? -6.506 -2.127 9.420 1.00 97.25 102 ASN A O 1
ATOM 849 N N . VAL A 1 103 ? -6.241 -4.060 8.306 1.00 96.25 103 VAL A N 1
ATOM 850 C CA . VAL A 1 103 ? -6.461 -4.949 9.463 1.00 96.25 103 VAL A CA 1
ATOM 851 C C . V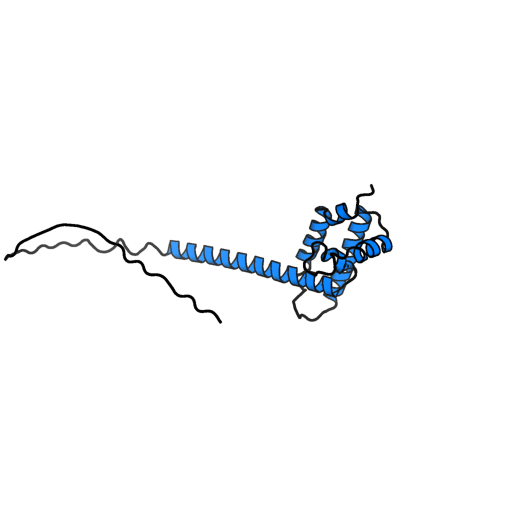AL A 1 103 ? -5.482 -4.657 10.611 1.00 96.25 103 VAL A C 1
ATOM 853 O O . VAL A 1 103 ? -5.830 -4.780 11.788 1.00 96.25 103 VAL A O 1
ATOM 856 N N . GLU A 1 104 ? -4.250 -4.237 10.309 1.00 95.81 104 GLU A N 1
ATOM 857 C CA . GLU A 1 104 ? -3.297 -3.800 11.330 1.00 95.81 104 GLU A CA 1
ATOM 858 C C . GLU A 1 104 ? -3.711 -2.490 12.017 1.00 95.81 104 GLU A C 1
ATOM 860 O O . GLU A 1 104 ? -3.660 -2.427 13.250 1.00 95.81 104 GLU A O 1
ATOM 865 N N . LEU A 1 105 ? -4.146 -1.477 11.263 1.00 96.25 105 LEU A N 1
ATOM 866 C CA . LEU A 1 105 ? -4.613 -0.206 11.823 1.00 96.25 105 LEU A CA 1
ATOM 867 C C . LEU A 1 105 ? -5.924 -0.375 12.607 1.00 96.25 105 LEU A C 1
ATOM 869 O O . LEU A 1 105 ? -6.037 0.167 13.708 1.00 96.25 105 LEU A O 1
ATOM 873 N N . GLU A 1 106 ? -6.866 -1.193 12.128 1.00 96.62 106 GLU A N 1
ATOM 874 C CA . GLU A 1 106 ? -8.080 -1.571 12.871 1.00 96.62 106 GLU A CA 1
ATOM 875 C C . GLU A 1 106 ? -7.737 -2.244 14.209 1.00 96.62 106 GLU A C 1
ATOM 877 O O . GLU A 1 106 ? -8.245 -1.854 15.264 1.00 96.62 106 GLU A O 1
ATOM 882 N N . ARG A 1 107 ? -6.807 -3.209 14.198 1.00 96.75 107 ARG A N 1
ATOM 883 C CA . ARG A 1 107 ? -6.297 -3.880 15.404 1.00 96.75 107 ARG A CA 1
ATOM 884 C C . ARG A 1 107 ? -5.625 -2.895 16.366 1.00 96.75 107 ARG A C 1
ATOM 886 O O . ARG A 1 107 ? -5.793 -3.012 17.581 1.00 96.75 107 ARG A O 1
ATOM 893 N N . ILE A 1 108 ? -4.864 -1.921 15.863 1.00 96.31 108 ILE A N 1
ATOM 894 C CA . ILE A 1 108 ? -4.248 -0.867 16.686 1.00 96.31 108 ILE A CA 1
ATOM 895 C C . ILE A 1 108 ? -5.329 0.031 17.308 1.00 96.31 108 ILE A C 1
ATOM 897 O O . ILE A 1 108 ? -5.292 0.268 18.517 1.00 96.31 108 ILE A O 1
ATOM 901 N N . ALA A 1 109 ? -6.323 0.465 16.529 1.00 96.06 109 ALA A N 1
ATOM 902 C CA . ALA A 1 109 ? -7.442 1.274 17.007 1.00 96.06 109 ALA A CA 1
ATOM 903 C C . ALA A 1 109 ? -8.268 0.540 18.081 1.00 96.06 109 ALA A C 1
ATOM 905 O O . ALA A 1 109 ? -8.540 1.108 19.141 1.00 96.06 109 ALA A O 1
ATOM 906 N N . PHE A 1 110 ? -8.583 -0.742 17.869 1.00 96.12 110 PHE A N 1
ATOM 907 C CA . PHE A 1 110 ? -9.261 -1.591 18.852 1.00 96.12 110 PHE A CA 1
ATOM 908 C C . PHE A 1 110 ? -8.479 -1.671 20.174 1.00 96.12 110 PHE A C 1
ATOM 910 O O . PHE A 1 110 ? -9.026 -1.393 21.242 1.00 96.12 110 PHE A O 1
ATOM 917 N N . ASN A 1 111 ? -7.173 -1.951 20.105 1.00 95.94 111 ASN A N 1
ATOM 918 C CA . ASN A 1 111 ? -6.295 -2.016 21.278 1.00 95.94 111 ASN A CA 1
ATOM 919 C C . ASN A 1 111 ? -6.201 -0.677 22.039 1.00 95.94 111 ASN A C 1
ATOM 921 O O . ASN A 1 111 ? -5.976 -0.668 23.251 1.00 95.94 111 ASN A O 1
ATOM 925 N N . LEU A 1 112 ? -6.339 0.465 21.356 1.00 95.50 112 LEU A N 1
ATOM 926 C CA . LEU A 1 112 ? -6.389 1.787 21.991 1.00 95.50 112 LEU A CA 1
ATOM 927 C C . LEU A 1 112 ? -7.741 2.031 22.682 1.00 95.50 112 LEU A C 1
ATOM 929 O O . LEU A 1 112 ? -7.765 2.509 23.820 1.00 95.50 112 LEU A O 1
ATOM 933 N N . LEU A 1 113 ? -8.851 1.648 22.043 1.00 95.31 113 LEU A N 1
ATOM 934 C CA . LEU A 1 113 ? -10.199 1.740 22.612 1.00 95.31 113 LEU A CA 1
ATOM 935 C C . LEU A 1 113 ? -10.361 0.854 23.855 1.00 95.31 113 LEU A C 1
ATOM 937 O O . LEU A 1 113 ? -10.868 1.328 24.873 1.00 95.31 113 LEU A O 1
ATOM 941 N N . GLU A 1 114 ? -9.877 -0.390 23.822 1.00 93.75 114 GLU A N 1
ATOM 942 C CA . GLU A 1 114 ? -9.901 -1.299 24.975 1.00 93.75 114 GLU A CA 1
ATOM 943 C C . GLU A 1 114 ? -9.125 -0.713 26.167 1.00 93.75 114 GLU A C 1
ATOM 945 O O . GLU A 1 114 ? -9.656 -0.621 27.279 1.00 93.75 114 GLU A O 1
ATOM 950 N N . LYS A 1 1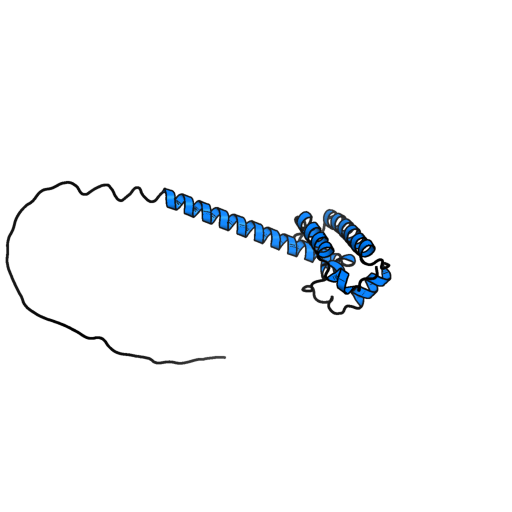15 ? -7.894 -0.231 25.939 1.00 92.62 115 LYS A N 1
ATOM 951 C CA . LYS A 1 115 ? -7.075 0.422 26.977 1.00 92.62 115 LYS A CA 1
ATOM 952 C C . LYS A 1 115 ? -7.772 1.650 27.566 1.00 92.62 115 LYS A C 1
ATOM 954 O O . LYS A 1 115 ? -7.745 1.836 28.784 1.00 92.62 115 LYS A O 1
ATOM 959 N N . HIS A 1 116 ? -8.426 2.456 26.730 1.00 90.88 116 HIS A N 1
ATOM 960 C CA . HIS A 1 116 ? -9.181 3.633 27.159 1.00 90.88 116 HIS A CA 1
ATOM 961 C C . HIS A 1 116 ? -10.410 3.254 28.006 1.00 90.88 116 HIS A C 1
ATOM 963 O O . HIS A 1 116 ? -10.601 3.811 29.089 1.00 90.88 116 HIS A O 1
ATOM 969 N N . MET A 1 117 ? -11.202 2.260 27.588 1.00 90.06 117 MET A N 1
ATOM 970 C CA . MET A 1 117 ? -12.344 1.763 28.370 1.00 90.06 117 MET A CA 1
ATOM 971 C C . MET A 1 117 ? -11.899 1.130 29.696 1.00 90.06 117 MET A C 1
ATOM 973 O O . MET A 1 117 ? -12.456 1.447 30.746 1.00 90.06 117 MET A O 1
ATOM 977 N N . SER A 1 118 ? -10.832 0.326 29.683 1.00 88.75 118 SER A N 1
ATOM 978 C CA . SER A 1 118 ? -10.204 -0.249 30.880 1.00 88.75 118 SER A CA 1
ATOM 979 C C . SER A 1 118 ? -9.721 0.819 31.872 1.00 88.75 118 SER A C 1
ATOM 981 O O . SER A 1 118 ? -9.806 0.629 33.089 1.00 88.75 118 SER A O 1
ATOM 983 N N . PHE A 1 119 ? -9.213 1.952 31.378 1.00 87.62 119 PHE A N 1
ATOM 984 C CA . PHE A 1 119 ? -8.802 3.085 32.208 1.00 87.62 119 PHE A CA 1
ATOM 985 C C . PHE A 1 119 ? -10.004 3.792 32.852 1.00 87.62 119 PHE A C 1
ATOM 987 O O . PHE A 1 119 ? -10.004 4.006 34.066 1.00 87.62 119 PHE A O 1
ATOM 994 N N . HIS A 1 120 ? -11.057 4.098 32.084 1.00 81.81 120 HIS A N 1
ATOM 995 C CA . HIS A 1 120 ? -12.259 4.750 32.625 1.00 81.81 120 HIS A CA 1
ATOM 996 C C . HIS A 1 120 ? -13.042 3.859 33.589 1.00 81.81 120 HIS A C 1
ATOM 998 O O . HIS A 1 120 ? -13.473 4.352 34.629 1.00 81.81 120 HIS A O 1
ATOM 1004 N N . ALA A 1 121 ? -13.161 2.556 33.316 1.00 78.69 121 ALA A N 1
ATOM 1005 C CA . ALA A 1 121 ? -13.799 1.605 34.227 1.00 78.69 121 ALA A CA 1
ATOM 1006 C C . ALA A 1 121 ? -13.085 1.557 35.591 1.00 78.69 121 ALA A C 1
ATOM 1008 O O . ALA A 1 121 ? -13.727 1.664 36.636 1.00 78.69 121 ALA A O 1
ATOM 1009 N N . ARG A 1 122 ? -11.742 1.497 35.593 1.00 78.69 122 ARG A N 1
ATOM 1010 C CA . ARG A 1 122 ? -10.938 1.584 36.826 1.00 78.69 122 ARG A CA 1
ATOM 1011 C C . ARG A 1 122 ? -11.116 2.923 37.540 1.00 78.69 122 ARG A C 1
ATOM 1013 O O . ARG A 1 122 ? -11.297 2.929 38.753 1.00 78.69 122 ARG A O 1
ATOM 1020 N N . LYS A 1 123 ? -11.127 4.037 36.800 1.00 81.06 123 LYS A N 1
ATOM 1021 C CA . LYS A 1 123 ? -11.342 5.380 37.360 1.00 81.06 123 LYS A CA 1
ATOM 1022 C C . LYS A 1 123 ? -12.720 5.522 38.019 1.00 81.06 123 LYS A C 1
ATOM 1024 O O . LYS A 1 123 ? -12.813 6.099 39.098 1.00 81.06 123 LYS A O 1
ATOM 1029 N N . GLN A 1 124 ? -13.775 4.981 37.407 1.00 75.12 124 GLN A N 1
ATOM 1030 C CA . GLN A 1 124 ? -15.121 4.970 37.991 1.00 75.12 124 GLN A CA 1
ATOM 1031 C C . GLN A 1 124 ? -15.187 4.084 39.241 1.00 75.12 124 GLN A C 1
ATOM 1033 O O . GLN A 1 124 ? -15.692 4.535 40.265 1.00 75.12 124 GLN A O 1
ATOM 1038 N N . ALA A 1 125 ? -14.605 2.880 39.213 1.00 72.44 125 ALA A N 1
ATOM 1039 C CA . ALA A 1 125 ? -14.541 2.009 40.389 1.00 72.44 125 ALA A CA 1
ATOM 1040 C C . ALA A 1 125 ? -13.829 2.686 41.580 1.00 72.44 125 ALA A C 1
ATOM 1042 O O . ALA A 1 125 ? -14.350 2.671 42.696 1.00 72.44 125 ALA A O 1
ATOM 1043 N N . SER A 1 126 ? -12.703 3.372 41.337 1.00 72.44 126 SER A N 1
ATOM 1044 C CA . SER A 1 126 ? -11.965 4.124 42.370 1.00 72.44 126 SER A CA 1
ATOM 1045 C C . SER A 1 126 ? -12.677 5.375 42.905 1.00 72.44 126 SER A C 1
ATOM 1047 O O . SER A 1 126 ? -12.180 5.994 43.838 1.00 72.44 126 SER A O 1
ATOM 1049 N N . LEU A 1 127 ? -13.808 5.776 42.315 1.00 69.31 127 LEU A N 1
ATOM 1050 C CA . LEU A 1 127 ? -14.657 6.869 42.810 1.00 69.31 127 LEU A CA 1
ATOM 1051 C C . LEU A 1 127 ? -15.877 6.363 43.601 1.00 69.31 127 LEU A C 1
ATOM 1053 O O . LEU A 1 127 ? -16.574 7.166 44.213 1.00 69.31 127 LEU A O 1
ATOM 1057 N N . ILE A 1 128 ? -16.143 5.052 43.584 1.00 61.12 128 ILE A N 1
ATOM 1058 C CA . ILE A 1 128 ? -17.284 4.413 44.265 1.00 61.12 128 ILE A CA 1
ATOM 1059 C C . ILE A 1 128 ? -16.848 3.776 45.600 1.00 61.12 128 ILE A C 1
ATOM 1061 O O . ILE A 1 128 ? -17.652 3.638 46.521 1.00 61.12 128 ILE A O 1
ATOM 1065 N N . GLN A 1 129 ? -15.563 3.440 45.741 1.00 56.59 129 GLN A N 1
ATOM 1066 C CA . GLN A 1 129 ? -14.927 3.090 47.014 1.00 56.59 129 GLN A CA 1
ATOM 1067 C C . GLN A 1 129 ? -14.046 4.282 47.447 1.00 56.59 129 GLN A C 1
ATOM 1069 O O . GLN A 1 129 ? -13.082 4.547 46.730 1.00 56.59 129 GLN A O 1
ATOM 1074 N N . PRO A 1 130 ? -14.327 5.009 48.555 1.00 51.97 130 PRO A N 1
ATOM 1075 C CA . PRO A 1 130 ? -15.034 4.552 49.759 1.00 51.97 130 PRO A CA 1
ATOM 1076 C C . PRO A 1 130 ? -16.237 5.424 50.192 1.00 51.97 130 PRO A C 1
ATOM 1078 O O . PRO A 1 130 ? -16.125 6.638 50.338 1.00 51.97 130 PRO A O 1
ATOM 1081 N N . LEU A 1 131 ? -17.369 4.788 50.521 1.00 46.81 131 LEU A N 1
ATOM 1082 C CA . LEU A 1 131 ? -18.483 5.436 51.240 1.00 46.81 131 LEU A CA 1
ATOM 1083 C C . LEU A 1 131 ? -19.197 4.489 52.235 1.00 46.81 131 LEU A C 1
ATOM 1085 O O . LEU A 1 131 ? -20.371 4.676 52.540 1.00 46.81 131 LEU A O 1
ATOM 1089 N N . ALA A 1 132 ? -18.515 3.426 52.685 1.00 52.62 132 ALA A N 1
ATOM 1090 C CA . ALA A 1 132 ? -19.145 2.273 53.344 1.00 52.62 132 ALA A CA 1
ATOM 1091 C C . ALA A 1 132 ? -18.275 1.617 54.443 1.00 52.62 132 ALA A C 1
ATOM 1093 O O . ALA A 1 132 ? -18.167 0.393 54.501 1.00 52.62 132 ALA A O 1
ATOM 1094 N N . THR A 1 133 ? -17.647 2.424 55.303 1.00 50.38 133 THR A N 1
ATOM 1095 C CA . THR A 1 133 ? -16.904 1.951 56.496 1.00 50.38 133 THR A CA 1
ATOM 1096 C C . THR A 1 133 ? -17.179 2.774 57.757 1.00 50.38 133 THR A C 1
ATOM 1098 O O . THR A 1 133 ? -17.222 2.214 58.847 1.00 50.38 133 THR A O 1
ATOM 1101 N N . ASP A 1 134 ? -17.417 4.080 57.627 1.00 44.38 134 ASP A N 1
ATOM 1102 C CA . ASP A 1 134 ? -17.331 5.026 58.753 1.00 44.38 134 ASP A CA 1
ATOM 1103 C C . ASP A 1 134 ? -18.711 5.356 59.366 1.00 44.38 134 ASP A C 1
ATOM 1105 O O . ASP A 1 134 ? -19.005 6.493 59.735 1.00 44.38 134 ASP A O 1
ATOM 1109 N N . ALA A 1 135 ? -19.587 4.352 59.462 1.00 46.19 135 ALA A N 1
ATOM 1110 C CA . ALA A 1 135 ? -20.873 4.448 60.148 1.00 46.19 135 ALA A CA 1
ATOM 1111 C C . ALA A 1 135 ? -21.196 3.132 60.872 1.00 46.19 135 ALA A C 1
ATOM 1113 O O . ALA A 1 135 ? -21.119 2.065 60.270 1.00 46.19 135 ALA A O 1
ATOM 1114 N N . ILE A 1 136 ? -21.637 3.246 62.134 1.00 44.12 136 ILE A N 1
ATOM 1115 C CA . ILE A 1 136 ? -21.861 2.170 63.123 1.00 44.12 136 ILE A CA 1
ATOM 1116 C C . ILE A 1 136 ? -20.575 1.663 63.801 1.00 44.12 136 ILE A C 1
ATOM 1118 O O . ILE A 1 136 ? -19.962 0.697 63.364 1.00 44.12 136 ILE A O 1
ATOM 1122 N N . SER A 1 137 ? -20.250 2.254 64.957 1.00 37.62 137 SER A N 1
ATOM 1123 C CA . SER A 1 137 ? -20.063 1.501 66.214 1.00 37.62 137 SER A CA 1
ATOM 1124 C C . SER A 1 137 ? -19.860 2.461 67.397 1.00 37.62 137 SER A C 1
ATOM 1126 O O . SER A 1 137 ? -18.782 2.504 67.987 1.00 37.62 137 SER A O 1
ATOM 1128 N N . ASP A 1 138 ? -20.890 3.232 67.754 1.00 39.84 138 ASP A N 1
ATOM 1129 C CA . ASP A 1 138 ? -20.853 4.055 68.971 1.00 39.84 138 ASP A CA 1
ATOM 1130 C C . ASP A 1 138 ? -22.219 4.050 69.677 1.00 39.84 138 ASP A C 1
ATOM 1132 O O . ASP A 1 138 ? -23.113 4.851 69.395 1.00 39.84 138 ASP A O 1
ATOM 1136 N N . THR A 1 139 ? -22.436 3.050 70.537 1.00 36.66 139 THR A N 1
ATOM 1137 C CA . THR A 1 139 ? -23.468 3.068 71.588 1.00 36.66 139 THR A CA 1
ATOM 1138 C C . THR A 1 139 ? -23.129 2.023 72.653 1.00 36.66 139 THR A C 1
ATOM 1140 O O . THR A 1 139 ? -22.886 0.859 72.344 1.00 36.66 139 THR A O 1
ATOM 1143 N N . VAL A 1 140 ? -23.088 2.456 73.911 1.00 40.09 140 VAL A N 1
ATOM 1144 C CA . VAL A 1 140 ? -22.657 1.674 75.083 1.00 40.09 140 VAL A CA 1
ATOM 1145 C C . VAL A 1 140 ? -23.859 1.029 75.785 1.00 40.09 140 VAL A C 1
ATOM 1147 O O . VAL A 1 140 ? -24.924 1.638 75.806 1.00 40.09 140 VAL A O 1
ATOM 1150 N N . VAL A 1 141 ? -23.667 -0.139 76.416 1.00 34.91 141 VAL A N 1
ATOM 1151 C CA . VAL A 1 141 ? -24.178 -0.491 77.765 1.00 34.91 141 VAL A CA 1
ATOM 1152 C C . VAL A 1 141 ? -23.478 -1.769 78.262 1.00 34.91 141 VAL A C 1
ATOM 1154 O O . VAL A 1 141 ? -23.202 -2.677 77.481 1.00 34.91 141 VAL A O 1
ATOM 1157 N N . GLU A 1 142 ? -23.162 -1.813 79.557 1.00 38.97 142 GLU A N 1
ATOM 1158 C CA . GLU A 1 142 ? -22.594 -2.971 80.263 1.00 38.97 142 GLU A CA 1
ATOM 1159 C C . GLU A 1 142 ? -23.702 -3.881 80.821 1.00 38.97 142 GLU A C 1
ATOM 1161 O O . GLU A 1 142 ? -24.715 -3.372 81.292 1.00 38.97 142 GLU A O 1
ATOM 1166 N N . GLU A 1 143 ? -23.459 -5.193 80.926 1.00 35.69 143 GLU A N 1
ATOM 1167 C CA . GLU A 1 143 ? -23.954 -5.976 82.073 1.00 35.69 143 GLU A CA 1
ATOM 1168 C C . GLU A 1 143 ? -23.038 -7.183 82.372 1.00 35.69 143 GLU A C 1
ATOM 1170 O O . GLU A 1 143 ? -22.101 -7.465 81.620 1.00 35.69 143 GLU A O 1
ATOM 1175 N N . GLN A 1 144 ? -23.208 -7.817 83.538 1.00 31.22 144 GLN A N 1
ATOM 1176 C CA . GLN A 1 144 ? -22.111 -8.460 84.281 1.00 31.22 144 GLN A CA 1
ATOM 1177 C C . GLN A 1 144 ? -22.270 -9.978 84.503 1.00 31.22 144 GLN A C 1
ATOM 1179 O O . GLN A 1 144 ? -23.343 -10.405 84.904 1.00 31.22 144 GLN A O 1
ATOM 1184 N N . GLN A 1 145 ? -21.138 -10.710 84.433 1.00 32.09 145 GLN A N 1
ATOM 1185 C CA . GLN A 1 145 ? -20.763 -11.886 85.268 1.00 32.09 145 GLN A CA 1
ATOM 1186 C C . GLN A 1 145 ? -21.691 -13.147 85.211 1.00 32.09 145 GLN A C 1
ATOM 1188 O O . GLN A 1 145 ? -22.808 -13.091 84.724 1.00 32.09 145 GLN A O 1
ATOM 1193 N N . HIS A 1 146 ? -21.303 -14.371 85.606 1.00 31.48 146 HIS A N 1
ATOM 1194 C CA . HIS A 1 146 ? -20.128 -14.899 86.325 1.00 31.48 146 HIS A CA 1
ATOM 1195 C C . HIS A 1 146 ? -19.907 -16.403 85.990 1.00 31.48 146 HIS A C 1
ATOM 1197 O O . HIS A 1 146 ? -20.905 -17.074 85.760 1.00 31.48 146 HIS A O 1
ATOM 1203 N N . GLU A 1 147 ? -18.658 -16.908 86.083 1.00 34.31 147 GLU A N 1
ATOM 1204 C CA . GLU A 1 147 ? -18.257 -18.309 86.437 1.00 34.31 147 GLU A CA 1
ATOM 1205 C C . GLU A 1 147 ? -18.823 -19.534 85.632 1.00 34.31 147 GLU A C 1
ATOM 1207 O O . GLU A 1 147 ? -19.813 -19.427 84.923 1.00 34.31 147 GLU A O 1
ATOM 1212 N N . VAL A 1 148 ? -18.248 -20.756 85.587 1.00 32.88 148 VAL A N 1
ATOM 1213 C CA . VAL A 1 148 ? -17.125 -21.454 86.275 1.00 32.88 148 VAL A CA 1
ATOM 1214 C C . VAL A 1 148 ? -16.257 -22.239 85.245 1.00 32.88 148 VAL A C 1
ATOM 1216 O O . VAL A 1 148 ? -16.806 -22.802 84.302 1.00 32.88 148 VAL A O 1
ATOM 1219 N N . ASP A 1 149 ? -14.931 -22.263 85.465 1.00 32.22 149 ASP A N 1
ATOM 1220 C CA . ASP A 1 149 ? -13.896 -23.344 85.337 1.00 32.22 149 ASP A CA 1
ATOM 1221 C C . ASP A 1 149 ? -14.262 -24.733 84.710 1.00 32.22 149 ASP A C 1
ATOM 1223 O O . ASP A 1 149 ? -15.394 -25.190 84.836 1.00 32.22 149 ASP A O 1
ATOM 1227 N N . VAL A 1 150 ? -13.395 -25.557 84.078 1.00 32.75 150 VAL A N 1
ATOM 1228 C CA . VAL A 1 150 ? -11.906 -25.702 83.954 1.00 32.75 150 VAL A CA 1
ATOM 1229 C C . VAL A 1 150 ? -11.564 -26.174 82.484 1.00 32.75 150 VAL A C 1
ATOM 1231 O O . VAL A 1 150 ? -12.425 -26.007 81.624 1.00 32.75 150 VAL A O 1
ATOM 1234 N N . THR A 1 151 ? -10.429 -26.741 82.000 1.00 32.22 151 THR A N 1
ATOM 1235 C CA . THR A 1 151 ? -9.170 -27.320 82.554 1.00 32.22 151 THR A CA 1
ATOM 1236 C C . THR A 1 151 ? -7.966 -27.232 81.573 1.00 32.22 151 THR A C 1
ATOM 1238 O O . THR A 1 151 ? -8.114 -27.374 80.365 1.00 32.22 151 THR A O 1
ATOM 1241 N N . GLU A 1 152 ? -6.763 -27.081 82.139 1.00 34.22 152 GLU A N 1
ATOM 1242 C CA . GLU A 1 152 ? -5.430 -27.651 81.800 1.00 34.22 152 GLU A CA 1
ATOM 1243 C C . GLU A 1 152 ? -4.934 -28.059 80.372 1.00 34.22 152 GLU A C 1
ATOM 1245 O O . GLU A 1 152 ? -5.331 -29.060 79.784 1.00 34.22 152 GLU A O 1
ATOM 1250 N N . HIS A 1 153 ? -3.807 -27.409 80.013 1.00 31.81 153 HIS A N 1
ATOM 1251 C CA . HIS A 1 153 ? -2.491 -27.976 79.608 1.00 31.81 153 HIS A CA 1
ATOM 1252 C C . HIS A 1 153 ? -2.060 -28.271 78.138 1.00 31.81 153 HIS A C 1
ATOM 1254 O O . HIS A 1 153 ? -2.399 -29.285 77.547 1.00 31.81 153 HIS A O 1
ATOM 1260 N N . ALA A 1 154 ? -1.039 -27.486 77.724 1.00 30.88 154 ALA A N 1
ATOM 1261 C CA . ALA A 1 154 ? 0.191 -27.851 76.976 1.00 30.88 154 ALA A CA 1
ATOM 1262 C C . ALA A 1 154 ? 0.127 -28.350 75.503 1.00 30.88 154 ALA A C 1
ATOM 1264 O O . ALA A 1 154 ? -0.887 -28.837 75.035 1.00 30.88 154 ALA A O 1
ATOM 1265 N N . SER A 1 155 ? 1.219 -28.359 74.713 1.00 30.72 155 SER A N 1
ATOM 1266 C CA . SER A 1 155 ? 2.335 -27.399 74.510 1.00 30.72 155 SER A CA 1
ATOM 1267 C C . SER A 1 155 ? 3.254 -27.888 73.362 1.00 30.72 155 SER A C 1
ATOM 1269 O O . SER A 1 155 ? 3.712 -29.025 73.388 1.00 30.72 155 SER A O 1
ATOM 1271 N N . SER A 1 156 ? 3.650 -26.982 72.456 1.00 31.86 156 SER A N 1
ATOM 1272 C CA . SER A 1 156 ? 4.864 -27.028 71.603 1.00 31.86 156 SER A CA 1
ATOM 1273 C C . SER A 1 156 ? 5.001 -27.982 70.379 1.00 31.86 156 SER A C 1
ATOM 1275 O O . SER A 1 156 ? 4.885 -29.196 70.468 1.00 31.86 156 SER A O 1
ATOM 1277 N N . SER A 1 157 ? 5.484 -27.367 69.282 1.00 33.06 157 SER A N 1
ATOM 1278 C CA . SER A 1 157 ? 6.630 -27.784 68.431 1.00 33.06 157 SER A CA 1
ATOM 1279 C C . SER A 1 157 ? 6.542 -28.703 67.184 1.00 33.06 157 SER A C 1
ATOM 1281 O O . SER A 1 157 ? 6.044 -29.816 67.197 1.00 33.06 157 SER A O 1
ATOM 1283 N N . GLN A 1 158 ? 7.270 -28.222 66.154 1.00 36.31 158 GLN A N 1
ATOM 1284 C CA . GLN A 1 158 ? 8.082 -28.931 65.134 1.00 36.31 158 GLN A CA 1
ATOM 1285 C C . GLN A 1 158 ? 7.445 -29.710 63.952 1.00 36.31 158 GLN A C 1
ATOM 1287 O O . GLN A 1 158 ? 7.333 -30.925 63.950 1.00 36.31 158 GLN A O 1
ATOM 1292 N N . ARG A 1 159 ? 7.229 -28.974 62.845 1.00 31.98 159 ARG A N 1
ATOM 1293 C CA . ARG A 1 159 ? 8.065 -28.947 61.606 1.00 31.98 159 ARG A CA 1
ATOM 1294 C C . ARG A 1 159 ? 8.689 -30.266 61.073 1.00 31.98 159 ARG A C 1
ATOM 1296 O O . ARG A 1 159 ? 9.484 -30.886 61.770 1.00 31.98 159 ARG A O 1
ATOM 1303 N N . SER A 1 160 ? 8.592 -30.449 59.741 1.00 33.00 160 SER A N 1
ATOM 1304 C CA . SER A 1 160 ? 9.225 -31.482 58.862 1.00 33.00 160 SER A CA 1
ATOM 1305 C C . SER A 1 160 ? 8.334 -32.718 58.593 1.00 33.00 160 SER A C 1
ATOM 1307 O O . SER A 1 160 ? 7.507 -33.040 59.430 1.00 33.00 160 SER A O 1
ATOM 1309 N N . GLN A 1 161 ? 8.415 -33.432 57.455 1.00 34.88 161 GLN A N 1
ATOM 1310 C CA . GLN A 1 161 ? 9.341 -33.331 56.308 1.00 34.88 161 GLN A CA 1
ATOM 1311 C C . GLN A 1 161 ? 8.710 -33.811 54.971 1.00 34.88 161 GLN A C 1
ATOM 1313 O O . GLN A 1 161 ? 7.671 -34.455 54.966 1.00 34.88 161 GLN A O 1
ATOM 1318 N N . LEU A 1 162 ? 9.391 -33.475 53.864 1.00 34.09 162 LEU A N 1
ATOM 1319 C CA . LEU A 1 162 ? 9.424 -34.081 52.513 1.00 34.09 162 LEU A CA 1
ATOM 1320 C C . LEU A 1 162 ? 8.478 -35.253 52.150 1.00 34.09 162 LEU A C 1
ATOM 1322 O O . LEU A 1 162 ? 8.492 -36.304 52.781 1.00 34.09 162 LEU A O 1
ATOM 1326 N N . GLY A 1 163 ? 7.859 -35.147 50.967 1.00 32.25 163 GLY A N 1
ATOM 1327 C CA . GLY A 1 163 ? 7.321 -36.279 50.203 1.00 32.25 163 GLY A CA 1
ATOM 1328 C C . GLY A 1 163 ? 7.282 -35.960 48.705 1.00 32.25 163 GLY A C 1
ATOM 1329 O O . GLY A 1 163 ? 6.468 -35.150 48.277 1.00 32.25 163 GLY A O 1
ATOM 1330 N N . ALA A 1 164 ? 8.173 -36.565 47.914 1.00 37.22 164 ALA A N 1
ATOM 1331 C CA . ALA A 1 164 ? 8.263 -36.360 46.467 1.00 37.22 164 ALA A CA 1
ATOM 1332 C C . ALA A 1 164 ? 8.193 -37.700 45.723 1.00 37.22 164 ALA A C 1
ATOM 1334 O O . ALA A 1 164 ? 8.923 -38.631 46.060 1.00 37.22 164 ALA A O 1
ATOM 1335 N N . VAL A 1 165 ? 7.346 -37.775 44.694 1.00 38.91 165 VAL A N 1
ATOM 1336 C CA . VAL A 1 165 ? 7.288 -38.867 43.708 1.00 38.91 165 VAL A CA 1
ATOM 1337 C C . VAL A 1 165 ? 7.035 -38.237 42.333 1.00 38.91 165 VAL A C 1
ATOM 1339 O O . VAL A 1 165 ? 6.382 -37.199 42.236 1.00 38.91 165 VAL A O 1
ATOM 1342 N N . SER A 1 166 ? 7.593 -38.827 41.279 1.00 33.69 166 SER A N 1
ATOM 1343 C CA . SER A 1 166 ? 7.539 -38.326 39.896 1.00 33.69 166 SER A CA 1
ATOM 1344 C C . SER A 1 166 ? 6.915 -39.360 38.950 1.00 33.69 166 SER A C 1
ATOM 1346 O O . SER A 1 166 ? 6.652 -40.485 39.369 1.00 33.69 166 SER A O 1
ATOM 1348 N N . PHE A 1 167 ? 6.804 -38.994 37.664 1.00 35.84 167 PHE A N 1
ATOM 1349 C CA . PHE A 1 167 ? 6.393 -39.840 36.528 1.00 35.84 167 PHE A CA 1
ATOM 1350 C C . PHE A 1 167 ? 4.876 -40.141 36.434 1.00 35.84 167 PHE A C 1
ATOM 1352 O O . PHE A 1 167 ? 4.158 -40.051 37.422 1.00 35.84 167 PHE A O 1
ATOM 1359 N N . LEU A 1 168 ? 4.312 -40.427 35.249 1.00 40.19 168 LEU A N 1
ATOM 1360 C CA . LEU A 1 168 ? 4.942 -40.810 33.968 1.00 40.19 168 LEU A CA 1
ATOM 1361 C C . LEU A 1 168 ? 4.426 -40.023 32.745 1.00 40.19 168 LEU A C 1
ATOM 1363 O O . LEU A 1 168 ? 3.342 -39.449 32.762 1.00 40.19 168 LEU A O 1
ATOM 1367 N N . LEU A 1 169 ? 5.219 -40.066 31.669 1.00 39.78 169 LEU A N 1
ATOM 1368 C CA . LEU A 1 169 ? 4.803 -39.775 30.292 1.00 39.78 169 LEU A CA 1
ATOM 1369 C C . LEU A 1 169 ? 3.947 -40.923 29.735 1.00 39.78 169 LEU A C 1
ATOM 1371 O O . LEU A 1 169 ? 4.252 -42.082 30.008 1.00 39.78 169 LEU A O 1
ATOM 1375 N N . ILE A 1 170 ? 3.003 -40.611 28.846 1.00 42.28 170 ILE A N 1
ATOM 1376 C CA . ILE A 1 170 ? 2.630 -41.488 27.724 1.00 42.28 170 ILE A CA 1
ATOM 1377 C C . ILE A 1 170 ? 2.520 -40.602 26.477 1.00 42.28 170 ILE A C 1
ATOM 1379 O O . ILE A 1 170 ? 1.982 -39.498 26.557 1.00 42.28 170 ILE A O 1
ATOM 1383 N N . SER A 1 171 ? 3.033 -41.101 25.355 1.00 39.41 171 SER A N 1
ATOM 1384 C CA . SER A 1 171 ? 2.858 -40.537 24.016 1.00 39.41 171 SER A CA 1
ATOM 1385 C C . SER A 1 171 ? 2.376 -41.638 23.077 1.00 39.41 171 SER A C 1
ATOM 1387 O O . SER A 1 171 ? 2.839 -42.773 23.202 1.00 39.41 171 SER A O 1
ATOM 1389 N N . GLU A 1 172 ? 1.539 -41.266 22.113 1.00 46.06 172 GLU A N 1
ATOM 1390 C CA . GLU A 1 172 ? 1.387 -41.910 20.800 1.00 46.06 172 GLU A CA 1
ATOM 1391 C C . GLU A 1 172 ? 1.442 -40.808 19.729 1.00 46.06 172 GLU A C 1
ATOM 1393 O O . GLU A 1 172 ? 1.006 -39.676 20.055 1.00 46.06 172 GLU A O 1
#

InterPro domains:
  IPR023379 BART domain [PF11527] (7-106)
  IPR038888 Cilia- and flagella-associated protein 36 [PTHR21532] (6-119)
  IPR042541 BART domain superfamily [G3DSA:1.20.1520.10] (2-118)

Organism: NCBI:txid34504

Foldseek 3Di:
DADPPVCLLPPVVLVVQLLVLLLVQLQVQAVVDDDDPSLVVSLVVLLVSNVVSCCVPHVDDPVRLVCVQVPPVQQPDLVDSCLSVVCSPPSVSVSVSSNVVNVVVVVVVVVVVVVVVVVVVVVVVVVPPDDPDPDDDDDDDDDDDDDDDDDDDDDDDDDDDDDDDDDDDDDD

pLDDT: mean 71.78, std 23.8, range [30.72, 98.38]